Protein AF-A0A8T3VYL1-F1 (afdb_monomer)

Secondary structure (DSSP, 8-state):
-TTS-HHHHHHHHHHHHHHHHHTHHHHHHHHHH--EEETTEEGGGGSTT--HHHHHHHHHHHHHS---SHHHHHHHSTT---HHHHHHHHHHHHH--SS---GGGG--SSSPPPPPPGGGGGSSSSSS-------------------------------

Solvent-accessible surface area (backbone atoms only — not comparable to full-atom values): 10642 Å² total; per-residue (Å²): 92,87,90,51,52,77,66,56,59,57,50,49,51,53,54,44,37,53,53,47,64,77,42,41,70,62,57,34,45,45,74,63,66,65,58,68,69,47,101,91,42,51,48,62,50,58,34,63,91,36,44,72,69,54,44,52,50,52,55,56,47,45,71,77,49,68,60,85,41,72,65,54,47,43,71,74,36,78,94,55,71,64,64,59,60,28,50,30,54,35,50,52,57,61,60,46,68,84,61,87,61,55,82,69,61,60,63,66,87,86,57,81,78,73,75,74,61,74,84,72,71,74,83,84,83,80,89,84,82,85,87,79,87,84,86,82,91,84,83,91,86,84,90,85,86,91,82,87,83,92,83,85,83,90,80,93,80,91,132

Sequence (159 aa):
FENLTATSRIELEYAIKEIILAHEDIYVKFFNEIDSLNIKMHKLELIPGIGKKHTQMILEERKKEPFKSFEDLKERVPLLGEPVDMLAKRVRLELDTTTVKRGKNKYYMFTQVPSRHPSNRKKKYSKGRGRGRNNRNKGRKPNNRGKKPQNKPSSENKE

Organism: Methanobrevibacter olleyae (NCBI:txid294671)

Mean predicted aligned error: 13.95 Å

InterPro domains:
  IPR007003 Protein of unknown function DUF655 [PF04919] (1-111)
  IPR007003 Protein of unknown function DUF655 [PTHR40734] (1-114)

Foldseek 3Di:
DVPDDPVRLVVLLVVQLVVCVVPQVVVLVCLLDFAQPDPVGGLQCLQPQDDPVQNVQSVVVSVVPRADGQVSSDVSRDPGDRPSNSVSVSVSLQPDPPDDQDDSSVDDDPDDDPDPDPVVVPDPPDPDDDDDDDDDDDDDDDDDDDDDDDDDDDDDDDD

Radius of gyration: 33.36 Å; Cα contacts (8 Å, |Δi|>4): 99; chains: 1; bounding box: 54×59×104 Å

Structure (mmCIF, N/CA/C/O backbone):
data_AF-A0A8T3VYL1-F1
#
_entry.id   AF-A0A8T3VYL1-F1
#
loop_
_atom_site.group_PDB
_atom_site.id
_atom_site.type_symbol
_atom_site.label_atom_id
_atom_site.label_alt_id
_atom_site.label_comp_id
_atom_site.label_asym_id
_atom_site.label_entity_id
_atom_site.label_seq_id
_atom_site.pdbx_PDB_ins_code
_atom_site.Cartn_x
_atom_site.Cartn_y
_atom_site.Cartn_z
_atom_site.occupancy
_atom_site.B_iso_or_equiv
_atom_site.auth_seq_id
_atom_site.auth_comp_id
_atom_site.auth_asym_id
_atom_site.auth_atom_id
_atom_site.pdbx_PDB_model_num
ATOM 1 N N . PHE A 1 1 ? 13.022 -7.861 -11.460 1.00 76.94 1 PHE A N 1
ATOM 2 C CA . PHE A 1 1 ? 13.223 -6.423 -11.738 1.00 76.94 1 PHE A CA 1
ATOM 3 C C . PHE A 1 1 ? 14.486 -6.138 -12.551 1.00 76.94 1 PHE A C 1
ATOM 5 O O . PHE A 1 1 ? 14.440 -5.293 -13.436 1.00 76.94 1 PHE A O 1
ATOM 12 N N . GLU A 1 2 ? 15.593 -6.846 -12.299 1.00 79.69 2 GLU A N 1
ATOM 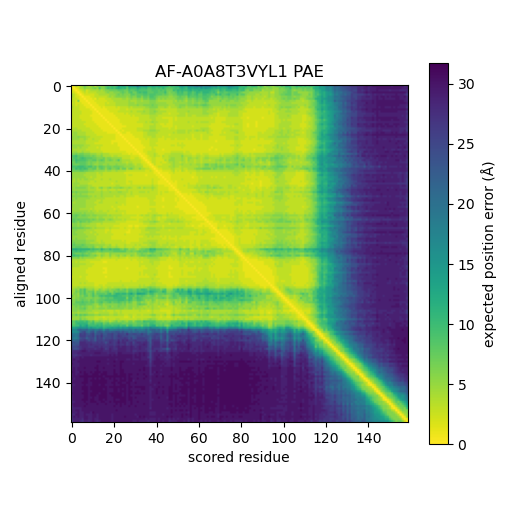13 C CA . GLU A 1 2 ? 16.878 -6.637 -13.000 1.00 79.69 2 GLU A CA 1
ATOM 14 C C . GLU A 1 2 ? 16.777 -6.852 -14.514 1.00 79.69 2 GLU A C 1
ATOM 16 O O . GLU A 1 2 ? 17.318 -6.057 -15.272 1.00 79.69 2 GLU A O 1
ATOM 21 N N . ASN A 1 3 ? 15.974 -7.829 -14.941 1.00 85.81 3 ASN A N 1
ATOM 22 C CA . ASN A 1 3 ? 15.778 -8.170 -16.355 1.00 85.81 3 ASN A CA 1
ATOM 23 C C . ASN A 1 3 ? 14.828 -7.221 -17.116 1.00 85.81 3 ASN A C 1
ATOM 25 O O . ASN A 1 3 ? 14.604 -7.424 -18.304 1.00 85.81 3 ASN A O 1
ATOM 29 N N . LEU A 1 4 ? 14.223 -6.226 -16.453 1.00 87.81 4 LEU A N 1
ATOM 30 C CA . LEU A 1 4 ? 13.364 -5.238 -17.119 1.00 87.81 4 LEU A CA 1
ATOM 31 C C . LEU A 1 4 ? 14.215 -4.095 -17.679 1.00 87.81 4 LEU A C 1
ATOM 33 O O . LEU A 1 4 ? 15.055 -3.551 -16.952 1.00 87.81 4 LEU A O 1
ATOM 37 N N . THR A 1 5 ? 13.937 -3.691 -18.922 1.00 92.25 5 THR A N 1
ATOM 38 C CA . THR A 1 5 ? 14.512 -2.484 -19.534 1.00 92.25 5 THR A CA 1
ATOM 39 C C . THR A 1 5 ? 14.055 -1.225 -18.789 1.00 92.25 5 THR A C 1
ATOM 41 O O . THR A 1 5 ? 13.078 -1.242 -18.035 1.00 92.25 5 THR A O 1
ATOM 44 N N . ALA A 1 6 ? 14.759 -0.108 -18.989 1.00 87.75 6 ALA A N 1
ATOM 45 C CA . ALA A 1 6 ? 14.398 1.162 -18.359 1.00 87.75 6 ALA A CA 1
ATOM 46 C C . ALA A 1 6 ? 12.976 1.615 -18.738 1.00 87.75 6 ALA A C 1
ATOM 48 O O . ALA A 1 6 ? 12.219 2.030 -17.863 1.00 87.75 6 ALA A O 1
ATOM 49 N N . THR A 1 7 ? 12.593 1.453 -20.008 1.00 91.69 7 THR A N 1
ATOM 50 C CA . THR A 1 7 ? 11.246 1.760 -20.506 1.00 91.69 7 THR A CA 1
ATOM 51 C C . THR A 1 7 ? 10.197 0.860 -19.863 1.00 91.69 7 THR A C 1
ATOM 53 O O . THR A 1 7 ? 9.236 1.364 -19.291 1.00 91.69 7 THR A O 1
ATOM 56 N N . SER A 1 8 ? 10.418 -0.458 -19.820 1.00 91.25 8 SER A N 1
ATOM 57 C CA . SER A 1 8 ? 9.468 -1.389 -19.197 1.00 91.25 8 SER A CA 1
ATOM 58 C C . SER A 1 8 ? 9.260 -1.134 -17.703 1.00 91.25 8 SER A C 1
ATOM 60 O O . SER A 1 8 ? 8.188 -1.423 -17.186 1.00 91.25 8 SER A O 1
ATOM 62 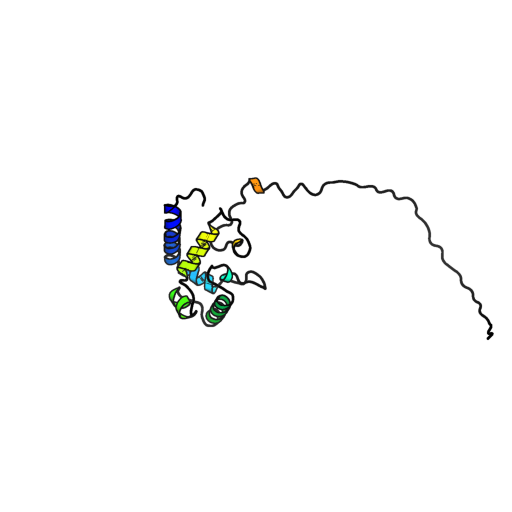N N . ARG A 1 9 ? 10.251 -0.589 -16.984 1.00 87.56 9 ARG A N 1
ATOM 63 C CA . ARG A 1 9 ? 10.076 -0.213 -15.567 1.00 87.56 9 ARG A CA 1
ATOM 64 C C . ARG A 1 9 ? 9.155 0.991 -15.382 1.00 87.56 9 ARG A C 1
ATOM 66 O O . ARG A 1 9 ? 8.506 1.070 -14.344 1.00 87.56 9 ARG A O 1
ATOM 73 N N . ILE A 1 10 ? 9.140 1.914 -16.343 1.00 88.94 10 ILE A N 1
ATOM 74 C CA . ILE A 1 10 ? 8.250 3.079 -16.343 1.00 88.94 10 ILE A CA 1
ATOM 75 C C . ILE A 1 10 ? 6.836 2.623 -16.714 1.00 88.94 10 ILE A C 1
ATOM 77 O O . ILE A 1 10 ? 5.906 2.857 -15.948 1.00 88.94 10 ILE A O 1
ATOM 81 N N . GLU A 1 11 ? 6.703 1.875 -17.811 1.00 92.69 11 GLU A N 1
ATOM 82 C CA . GLU A 1 11 ? 5.424 1.314 -18.274 1.00 92.69 11 GLU A CA 1
ATOM 83 C C . GLU A 1 11 ? 4.756 0.417 -17.230 1.00 92.69 11 GLU A C 1
ATOM 85 O O . GLU A 1 11 ? 3.542 0.448 -17.060 1.00 92.69 11 GLU A O 1
ATOM 90 N N . LEU A 1 12 ? 5.544 -0.340 -16.459 1.00 91.75 12 LEU A N 1
ATOM 91 C CA . LEU A 1 12 ? 5.021 -1.182 -15.386 1.00 91.75 12 LEU A CA 1
ATOM 92 C C . LEU A 1 12 ? 4.203 -0.383 -14.364 1.00 91.75 12 LEU A C 1
ATOM 94 O O . LEU A 1 12 ? 3.212 -0.894 -13.853 1.00 91.75 12 LEU A O 1
ATOM 98 N N . GLU A 1 13 ? 4.604 0.848 -14.039 1.00 90.44 13 GLU A N 1
ATOM 99 C CA . GLU A 1 13 ? 3.846 1.666 -13.092 1.00 90.44 13 GLU A CA 1
ATOM 100 C C . GLU A 1 13 ? 2.491 2.083 -13.670 1.00 90.44 13 GLU A C 1
ATOM 102 O O . GLU A 1 13 ? 1.493 2.002 -12.957 1.00 90.44 13 GLU A O 1
ATOM 107 N N . TYR A 1 14 ? 2.436 2.450 -14.952 1.00 93.56 14 TYR A N 1
ATOM 108 C CA . TYR A 1 14 ? 1.184 2.771 -15.640 1.00 93.56 14 TYR A CA 1
ATOM 109 C C . TYR A 1 14 ? 0.268 1.550 -15.748 1.00 93.56 14 TYR A C 1
ATOM 111 O O . TYR A 1 14 ? -0.882 1.619 -15.324 1.00 93.56 14 TYR A O 1
ATOM 119 N N . ALA A 1 15 ? 0.803 0.405 -16.179 1.00 95.62 15 ALA A N 1
ATOM 120 C CA . ALA A 1 15 ? 0.047 -0.841 -16.279 1.00 95.62 15 ALA A CA 1
ATOM 121 C C . ALA A 1 15 ? -0.550 -1.272 -14.927 1.00 95.62 15 ALA A C 1
ATOM 123 O O . ALA A 1 15 ? -1.693 -1.713 -14.852 1.00 95.62 15 ALA A O 1
ATOM 124 N N . ILE A 1 16 ? 0.196 -1.112 -13.826 1.00 95.00 16 ILE A N 1
ATOM 125 C CA . ILE A 1 16 ? -0.328 -1.399 -12.484 1.00 95.00 16 ILE A CA 1
ATOM 126 C C . ILE A 1 16 ? -1.501 -0.470 -12.141 1.00 95.00 16 ILE A C 1
ATOM 128 O O . ILE A 1 16 ? -2.483 -0.940 -11.569 1.00 95.00 16 ILE A O 1
ATOM 132 N N . LYS A 1 17 ? -1.424 0.826 -12.472 1.00 95.19 17 LYS A N 1
ATOM 133 C CA . LYS A 1 17 ? -2.527 1.768 -12.217 1.00 95.19 17 LYS A CA 1
ATOM 134 C C . LYS A 1 17 ? -3.783 1.386 -12.993 1.00 95.19 17 LYS A C 1
ATOM 136 O O . LYS A 1 17 ? -4.860 1.391 -12.409 1.00 95.19 17 LYS A O 1
ATOM 141 N N . GLU A 1 18 ? -3.641 1.009 -14.261 1.00 95.88 18 GLU A N 1
ATOM 142 C CA . GLU A 1 18 ? -4.767 0.549 -15.082 1.00 95.88 18 GLU A CA 1
ATOM 143 C C . GLU A 1 18 ? -5.427 -0.699 -14.491 1.00 95.88 18 GLU A C 1
ATOM 145 O O . GLU A 1 18 ? -6.648 -0.746 -14.368 1.00 95.88 18 GLU A O 1
ATOM 150 N N . ILE A 1 19 ? -4.633 -1.674 -14.034 1.00 95.81 19 ILE A N 1
ATOM 151 C CA . ILE A 1 19 ? -5.148 -2.878 -13.365 1.00 95.81 19 ILE A CA 1
ATOM 152 C C . ILE A 1 19 ? -5.893 -2.516 -12.072 1.00 95.81 19 ILE A C 1
ATOM 154 O O . ILE A 1 19 ? -6.940 -3.093 -11.786 1.00 95.81 19 ILE A O 1
ATOM 158 N N . ILE A 1 20 ? -5.371 -1.568 -11.287 1.00 95.62 20 ILE A N 1
ATOM 159 C CA . ILE A 1 20 ? -6.013 -1.126 -10.042 1.00 95.62 20 ILE A CA 1
ATOM 160 C C . ILE A 1 20 ? -7.357 -0.453 -10.322 1.00 95.62 20 ILE A C 1
ATOM 162 O O . ILE A 1 20 ? -8.321 -0.726 -9.616 1.00 95.62 20 ILE A O 1
ATOM 166 N N . LEU A 1 21 ? -7.420 0.400 -11.345 1.00 94.69 21 LEU A N 1
ATOM 167 C CA . LEU A 1 21 ? -8.652 1.072 -11.759 1.00 94.69 21 LEU A CA 1
ATOM 168 C C . LEU A 1 21 ? -9.682 0.082 -12.312 1.00 94.69 21 LEU A C 1
ATOM 170 O O . LEU A 1 21 ? -10.857 0.169 -11.977 1.00 94.69 21 LEU A O 1
ATOM 174 N N . ALA A 1 22 ? -9.245 -0.897 -13.107 1.00 96.38 22 ALA A N 1
ATOM 175 C CA . ALA A 1 22 ? -10.126 -1.930 -13.650 1.00 96.38 22 ALA A CA 1
ATOM 176 C C . ALA A 1 22 ? -10.733 -2.842 -12.566 1.00 96.38 22 ALA A C 1
ATOM 178 O O . ALA A 1 22 ? -11.793 -3.427 -12.781 1.00 96.38 22 ALA A O 1
ATOM 179 N N . HIS A 1 23 ? -10.069 -2.962 -11.413 1.00 95.38 23 HIS A N 1
ATOM 180 C CA . HIS A 1 23 ? -10.474 -3.809 -10.287 1.00 95.38 23 HIS A CA 1
ATOM 181 C C . HIS A 1 23 ? -10.643 -3.012 -8.989 1.00 95.38 23 HIS A C 1
ATOM 183 O O . HIS A 1 23 ? -10.248 -3.465 -7.909 1.00 95.38 23 HIS A O 1
ATOM 189 N N . GLU A 1 24 ? -11.194 -1.803 -9.094 1.00 95.06 24 GLU A N 1
ATOM 190 C CA . GLU A 1 24 ? -11.376 -0.882 -7.969 1.00 95.06 24 GLU A CA 1
ATOM 191 C C . GLU A 1 24 ? -12.088 -1.538 -6.776 1.00 95.06 24 GLU A C 1
ATOM 193 O O . GLU A 1 24 ? -11.677 -1.361 -5.627 1.00 95.06 24 GLU A O 1
ATOM 198 N N . ASP A 1 25 ? -13.092 -2.370 -7.045 1.00 94.69 25 ASP A N 1
ATOM 199 C CA . ASP A 1 25 ? -13.885 -3.099 -6.058 1.00 94.69 25 ASP A CA 1
ATOM 200 C C . ASP A 1 25 ? -13.023 -3.918 -5.080 1.00 94.69 25 ASP A C 1
ATOM 202 O O . ASP A 1 25 ? -13.230 -3.870 -3.862 1.00 94.69 25 ASP A O 1
ATOM 206 N N . ILE A 1 26 ? -12.001 -4.616 -5.585 1.00 94.56 26 ILE A N 1
ATOM 207 C CA . ILE A 1 26 ? -11.091 -5.439 -4.776 1.00 94.56 26 ILE A CA 1
ATOM 208 C C . ILE A 1 26 ? -10.266 -4.560 -3.828 1.00 94.56 26 ILE A C 1
ATOM 210 O O . ILE A 1 26 ? -10.051 -4.908 -2.661 1.00 94.56 26 ILE A O 1
ATOM 214 N N . TYR A 1 27 ? -9.801 -3.410 -4.309 1.00 94.75 27 TYR A N 1
ATOM 215 C CA . TYR A 1 27 ? -8.946 -2.510 -3.538 1.00 94.75 27 TYR A CA 1
ATOM 216 C C . TYR A 1 27 ? -9.736 -1.668 -2.534 1.00 94.75 27 TYR A C 1
ATOM 218 O O . TYR A 1 27 ? -9.266 -1.454 -1.416 1.00 94.75 27 TYR A O 1
ATOM 226 N N . VAL A 1 28 ? -10.952 -1.246 -2.874 1.00 95.25 28 VAL A N 1
ATOM 227 C CA . VAL A 1 28 ? -11.876 -0.605 -1.928 1.00 95.25 28 VAL A CA 1
ATOM 228 C C . VAL A 1 28 ? -12.226 -1.581 -0.806 1.00 95.25 28 VAL A C 1
ATOM 230 O O . VAL A 1 28 ? -12.102 -1.254 0.379 1.00 95.25 28 VAL A O 1
ATOM 233 N N . LYS A 1 29 ? -12.555 -2.830 -1.158 1.00 95.06 29 LYS A N 1
ATOM 234 C CA . LYS A 1 29 ? -12.786 -3.903 -0.186 1.00 95.06 29 LYS A CA 1
ATOM 235 C C . LYS A 1 29 ? -11.573 -4.128 0.716 1.00 95.06 29 LYS A C 1
ATOM 237 O O . LYS A 1 29 ? -11.731 -4.274 1.926 1.00 95.06 29 LYS A O 1
ATOM 242 N N . PHE A 1 30 ? -10.359 -4.060 0.174 1.00 94.56 30 PHE A N 1
ATOM 243 C CA . PHE A 1 30 ? -9.138 -4.123 0.973 1.00 94.56 30 PHE A CA 1
ATOM 244 C C . PHE A 1 30 ? -9.090 -3.030 2.058 1.00 94.56 30 PHE A C 1
ATOM 246 O O . PHE A 1 30 ? -8.807 -3.356 3.209 1.00 94.56 30 PHE A O 1
ATOM 253 N N . PHE A 1 31 ? -9.423 -1.767 1.768 1.00 93.75 31 PHE A N 1
ATOM 254 C CA . PHE A 1 31 ? -9.479 -0.722 2.809 1.00 93.75 31 PHE A CA 1
ATOM 255 C C . PHE A 1 31 ? -10.550 -1.008 3.877 1.00 93.75 31 PHE A C 1
ATOM 257 O O . PHE A 1 31 ? -10.335 -0.735 5.062 1.00 93.75 31 PHE A O 1
ATOM 264 N N . ASN A 1 32 ? -11.665 -1.613 3.467 1.00 94.75 32 ASN A N 1
ATOM 265 C CA . ASN A 1 32 ? -12.801 -1.951 4.324 1.00 94.75 32 ASN A CA 1
ATOM 266 C C . ASN A 1 32 ? -12.645 -3.229 5.145 1.00 94.75 32 ASN A C 1
ATOM 268 O O . ASN A 1 32 ? -13.406 -3.421 6.090 1.00 94.75 32 ASN A O 1
ATOM 272 N N . GLU A 1 33 ? -11.716 -4.118 4.808 1.00 93.38 33 GLU A N 1
ATOM 273 C CA . GLU A 1 33 ? -11.582 -5.419 5.479 1.00 93.38 33 GLU A CA 1
ATOM 274 C C . GLU A 1 33 ? -10.262 -5.575 6.220 1.00 93.38 33 GLU A C 1
ATOM 276 O O . GLU A 1 33 ? -10.153 -6.380 7.138 1.00 93.38 33 GLU A O 1
ATOM 281 N N . ILE A 1 34 ? -9.247 -4.790 5.872 1.00 92.50 34 ILE A N 1
ATOM 282 C CA . ILE A 1 34 ? -7.901 -5.032 6.365 1.00 92.50 34 ILE A CA 1
ATOM 283 C C . ILE A 1 34 ? -7.737 -4.801 7.873 1.00 92.50 34 ILE A C 1
ATOM 285 O O . ILE A 1 34 ? -8.145 -3.778 8.421 1.00 92.50 34 ILE A O 1
ATOM 289 N N . ASP A 1 35 ? -7.056 -5.747 8.518 1.00 89.88 35 ASP A N 1
ATOM 290 C CA . ASP A 1 35 ? -6.773 -5.719 9.954 1.00 89.88 35 ASP A CA 1
ATOM 291 C C . ASP A 1 35 ? -5.384 -5.180 10.317 1.00 89.88 35 ASP A C 1
ATOM 293 O O . ASP A 1 35 ? -4.488 -4.987 9.486 1.00 89.88 35 ASP A O 1
ATOM 297 N N . SER A 1 36 ? -5.167 -5.038 11.623 1.00 92.00 36 S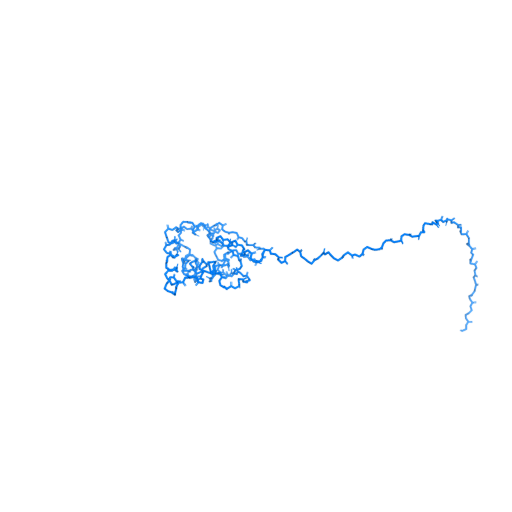ER A N 1
ATOM 298 C CA . SER A 1 36 ? -3.850 -4.789 12.202 1.00 92.00 36 SER A CA 1
ATOM 299 C C . SER A 1 36 ? -2.848 -5.893 11.840 1.00 92.00 36 SER A C 1
ATOM 301 O O . SER A 1 36 ? -3.190 -7.072 11.762 1.00 92.00 36 SER A O 1
ATOM 303 N N . LEU A 1 37 ? -1.579 -5.527 11.628 1.00 88.38 37 LEU A N 1
ATOM 304 C CA . LEU A 1 37 ? -0.517 -6.509 11.379 1.00 88.38 37 LEU A CA 1
ATOM 305 C C . LEU A 1 37 ? 0.033 -7.069 12.695 1.00 88.38 37 LEU A C 1
ATOM 307 O O . LEU A 1 37 ? 0.341 -8.251 12.800 1.00 88.38 37 LEU A O 1
ATOM 311 N N . ASN A 1 38 ? 0.195 -6.199 13.689 1.00 88.06 38 ASN A N 1
ATOM 312 C CA . ASN A 1 38 ? 0.598 -6.523 15.054 1.00 88.06 38 ASN A CA 1
ATOM 313 C C . ASN A 1 38 ? -0.011 -5.471 15.998 1.00 88.06 38 ASN A C 1
ATOM 315 O O . ASN A 1 38 ? -0.482 -4.434 15.539 1.00 88.06 38 ASN A O 1
ATOM 319 N N . ILE A 1 39 ? 0.101 -5.674 17.310 1.00 88.38 39 ILE A N 1
ATOM 320 C CA . ILE A 1 39 ? -0.352 -4.766 18.377 1.00 88.38 39 ILE A CA 1
ATOM 321 C C . ILE A 1 39 ? 0.115 -3.317 18.143 1.00 88.38 39 ILE A C 1
ATOM 323 O O . ILE A 1 39 ? -0.587 -2.372 18.477 1.00 88.38 39 ILE A O 1
ATOM 327 N N . LYS A 1 40 ? 1.308 -3.128 17.563 1.00 87.06 40 LYS A N 1
ATOM 328 C CA . LYS A 1 40 ? 1.922 -1.803 17.369 1.00 87.06 40 LYS A CA 1
ATOM 329 C C . LYS A 1 40 ? 1.770 -1.207 15.965 1.00 87.06 40 LYS A C 1
ATOM 331 O O . LYS A 1 40 ? 2.214 -0.078 15.775 1.00 87.06 40 LYS A O 1
ATOM 336 N N . MET A 1 41 ? 1.277 -1.956 14.974 1.00 89.62 41 MET A N 1
ATOM 337 C CA . MET A 1 41 ? 1.335 -1.527 13.568 1.00 89.62 41 MET A CA 1
ATOM 338 C C . MET A 1 41 ? 0.172 -2.075 12.749 1.00 89.62 41 MET A C 1
ATOM 340 O O . MET A 1 41 ? -0.059 -3.289 12.715 1.00 89.62 41 MET A O 1
ATOM 344 N N . HIS A 1 42 ? -0.495 -1.184 12.019 1.00 93.94 42 HI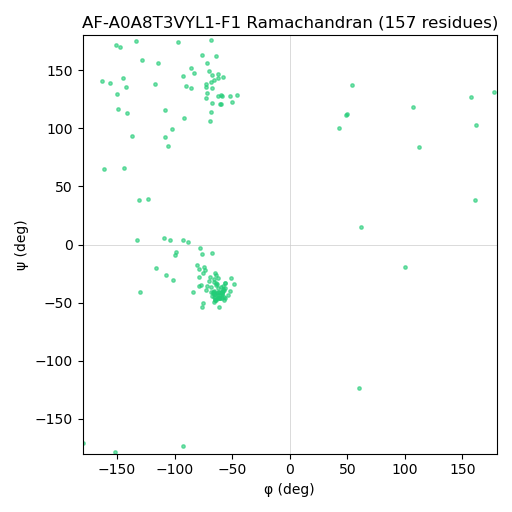S A N 1
ATOM 345 C CA . HIS A 1 42 ? -1.568 -1.557 11.107 1.00 93.94 42 HIS A CA 1
ATOM 346 C C . HIS A 1 42 ? -1.036 -1.950 9.726 1.00 93.94 42 HIS A C 1
ATOM 348 O O . HIS A 1 42 ? -0.001 -1.452 9.283 1.00 93.94 42 HIS A O 1
ATOM 354 N N . LYS A 1 43 ? -1.753 -2.822 9.007 1.00 92.69 43 LYS A N 1
ATOM 355 C CA . LYS A 1 43 ? -1.381 -3.189 7.633 1.00 92.69 43 LYS A CA 1
ATOM 356 C C . LYS A 1 43 ? -1.507 -2.005 6.661 1.00 92.69 43 LYS A C 1
ATOM 358 O O . LYS A 1 43 ? -0.688 -1.892 5.760 1.00 92.69 43 LYS A O 1
ATOM 363 N N . LEU A 1 44 ? -2.457 -1.091 6.880 1.00 93.62 44 LEU A N 1
ATOM 364 C CA . LEU A 1 44 ? -2.603 0.139 6.076 1.00 93.62 44 LEU A CA 1
ATOM 365 C C . LEU A 1 44 ? -1.326 0.993 6.059 1.00 93.62 44 LEU A C 1
ATOM 367 O O . LEU A 1 44 ? -0.988 1.565 5.031 1.00 93.62 44 LEU A O 1
ATOM 371 N N . GLU A 1 45 ? -0.559 1.006 7.152 1.00 92.75 45 GLU A N 1
ATOM 372 C CA . GLU A 1 45 ? 0.705 1.750 7.239 1.00 92.75 45 GLU A CA 1
ATOM 373 C C . GLU A 1 45 ? 1.826 1.213 6.332 1.00 92.75 45 GLU A C 1
ATOM 375 O O . GLU A 1 45 ? 2.929 1.774 6.303 1.00 92.75 45 GLU A O 1
ATOM 380 N N . LEU A 1 46 ? 1.607 0.069 5.681 1.00 92.62 46 LEU A N 1
ATOM 381 C CA . LEU A 1 46 ? 2.535 -0.491 4.706 1.00 92.62 46 LEU A CA 1
ATOM 382 C C . LEU A 1 46 ? 2.425 0.210 3.351 1.00 92.62 46 LEU A C 1
ATOM 384 O O . LEU A 1 46 ? 3.384 0.155 2.576 1.00 92.62 46 LEU A O 1
ATOM 388 N N . ILE A 1 47 ? 1.297 0.871 3.079 1.00 93.00 47 ILE A N 1
ATOM 389 C CA . ILE A 1 47 ? 1.097 1.666 1.873 1.00 93.00 47 ILE A CA 1
ATOM 390 C C . ILE A 1 47 ? 1.932 2.951 1.993 1.00 93.00 47 ILE A C 1
ATOM 392 O O . ILE A 1 47 ? 1.819 3.676 2.987 1.00 93.00 47 ILE A O 1
ATOM 396 N N . PRO A 1 48 ? 2.787 3.257 1.002 1.00 91.44 48 PRO A N 1
ATOM 397 C CA . PRO A 1 48 ? 3.583 4.472 1.010 1.00 91.44 48 PRO A CA 1
ATOM 398 C C . PRO A 1 48 ? 2.658 5.692 0.974 1.00 91.44 48 PRO A C 1
ATOM 400 O O . PRO A 1 48 ? 1.778 5.785 0.126 1.00 91.44 48 PRO A O 1
ATOM 403 N N . GLY A 1 49 ? 2.857 6.615 1.914 1.00 89.12 49 GLY A N 1
ATOM 404 C CA . GLY A 1 49 ? 1.986 7.777 2.117 1.00 89.12 49 GLY A CA 1
ATOM 405 C C . GLY A 1 49 ? 0.983 7.612 3.263 1.00 89.12 49 GLY A C 1
ATOM 406 O O . GLY A 1 49 ? 0.543 8.613 3.818 1.00 89.12 49 GLY A O 1
ATOM 407 N N . ILE A 1 50 ? 0.689 6.385 3.717 1.00 91.94 50 ILE A N 1
ATOM 408 C CA . ILE A 1 50 ? -0.184 6.166 4.880 1.00 91.94 50 ILE A CA 1
ATOM 409 C C . ILE A 1 50 ? 0.647 6.086 6.163 1.00 91.94 50 ILE A C 1
ATOM 411 O O . ILE A 1 50 ? 1.364 5.121 6.434 1.00 91.94 50 ILE A O 1
ATOM 415 N N . GLY A 1 51 ? 0.524 7.123 6.988 1.00 90.50 51 GLY A N 1
ATOM 416 C CA . GLY A 1 51 ? 1.055 7.156 8.349 1.00 90.50 51 GLY A CA 1
ATOM 417 C C . GLY A 1 51 ? 0.039 6.708 9.404 1.00 90.50 51 GLY A C 1
ATOM 418 O O . GLY A 1 51 ? -1.085 6.307 9.099 1.00 90.50 51 GLY A O 1
ATOM 419 N N . LYS A 1 52 ? 0.417 6.852 10.679 1.00 91.38 52 LYS A N 1
ATOM 420 C CA . LYS A 1 52 ? -0.471 6.573 11.822 1.00 91.38 52 LYS A CA 1
ATOM 421 C C . LYS A 1 52 ? -1.728 7.446 11.815 1.00 91.38 52 LYS A C 1
ATOM 423 O O . LYS A 1 52 ? -2.813 6.936 12.056 1.00 91.38 52 LYS A O 1
ATOM 428 N N . LYS A 1 53 ? -1.581 8.733 11.476 1.00 92.19 53 LYS A N 1
ATOM 429 C CA . LYS A 1 53 ? -2.694 9.691 11.403 1.00 92.19 53 LYS A CA 1
ATOM 430 C C . LYS A 1 53 ? -3.734 9.263 10.363 1.00 92.19 53 LYS A C 1
ATOM 432 O O . LYS A 1 53 ? -4.892 9.079 10.707 1.00 92.19 53 LYS A O 1
ATOM 437 N N . HIS A 1 54 ? -3.299 9.015 9.125 1.00 93.31 54 HIS A N 1
ATOM 438 C CA . HIS A 1 54 ? -4.188 8.540 8.061 1.00 93.31 54 HIS A CA 1
ATOM 439 C C . HIS A 1 54 ? -4.818 7.190 8.401 1.00 93.31 54 HIS A C 1
ATOM 441 O O . HIS A 1 54 ? -6.008 7.011 8.195 1.00 93.31 54 HIS A O 1
ATOM 447 N N . THR A 1 55 ? -4.053 6.262 8.982 1.00 93.56 55 THR A N 1
ATOM 448 C CA . THR A 1 55 ? -4.594 4.968 9.427 1.00 93.56 55 THR A CA 1
ATOM 449 C C . THR A 1 55 ? -5.735 5.154 10.423 1.00 93.56 55 THR A C 1
ATOM 451 O O . THR A 1 55 ? -6.779 4.533 10.267 1.00 93.56 55 THR A O 1
ATOM 454 N N . GLN A 1 56 ? -5.553 6.009 11.431 1.00 93.56 56 GLN A N 1
ATOM 455 C CA . GLN A 1 56 ? -6.591 6.273 12.420 1.00 93.56 56 GLN A CA 1
ATOM 456 C C . GLN A 1 56 ? -7.837 6.892 11.776 1.00 93.56 56 GLN A C 1
ATOM 458 O O . GLN A 1 56 ? -8.935 6.406 12.020 1.00 93.56 56 GLN A O 1
ATOM 463 N N . MET A 1 57 ? -7.663 7.881 10.897 1.00 93.50 57 MET A N 1
ATOM 464 C CA . MET A 1 57 ? -8.774 8.513 10.178 1.00 93.50 57 MET A CA 1
ATOM 465 C C . MET A 1 57 ? -9.538 7.512 9.303 1.00 93.50 57 MET A C 1
ATOM 467 O O . MET A 1 57 ? -10.759 7.446 9.373 1.00 93.50 57 MET A O 1
ATOM 471 N N . ILE A 1 58 ? -8.829 6.674 8.538 1.00 94.12 58 ILE A N 1
ATOM 472 C CA . ILE A 1 58 ? -9.444 5.622 7.712 1.00 94.12 58 ILE A CA 1
ATOM 473 C C . ILE A 1 58 ? -10.249 4.656 8.589 1.00 94.12 58 ILE A C 1
ATOM 475 O O . ILE A 1 58 ? -11.355 4.274 8.225 1.00 94.12 58 ILE A O 1
ATOM 479 N N . LEU A 1 59 ? -9.720 4.263 9.753 1.00 93.69 59 LEU A N 1
ATOM 480 C CA . LEU A 1 59 ? -10.418 3.370 10.680 1.00 93.69 59 LEU A CA 1
ATOM 481 C C . LEU A 1 59 ? -11.644 4.026 11.326 1.00 93.69 59 LEU A C 1
ATOM 483 O O . LEU A 1 59 ? -12.634 3.342 11.568 1.00 93.69 59 LEU A O 1
ATOM 487 N N . GLU A 1 60 ? -11.587 5.320 11.633 1.00 94.31 60 GLU A N 1
ATOM 488 C CA . GLU A 1 60 ? -12.721 6.081 12.167 1.00 94.31 60 GLU A CA 1
ATOM 489 C C . GLU A 1 60 ? -13.832 6.228 11.124 1.00 94.31 60 GLU A C 1
ATOM 491 O O . GLU A 1 60 ? -14.993 5.964 11.431 1.00 94.31 60 GLU A O 1
ATOM 496 N N . GLU A 1 61 ? -13.481 6.556 9.882 1.00 94.38 61 GLU A N 1
ATOM 497 C CA . GLU A 1 61 ? -14.434 6.649 8.777 1.00 94.38 61 GLU A CA 1
ATOM 498 C C . GLU A 1 61 ? -15.039 5.280 8.435 1.00 94.38 61 GLU A C 1
ATOM 500 O O . GLU A 1 61 ? -16.262 5.140 8.378 1.00 94.38 61 GLU A O 1
ATOM 505 N N . ARG A 1 62 ? -14.220 4.228 8.349 1.00 94.00 62 ARG A N 1
ATOM 506 C CA . ARG A 1 62 ? -14.687 2.852 8.115 1.00 94.00 62 ARG A CA 1
ATOM 507 C C . ARG A 1 62 ? -15.714 2.381 9.151 1.00 94.00 62 ARG A C 1
ATOM 509 O O . ARG A 1 62 ? -16.594 1.594 8.817 1.00 94.00 62 ARG A O 1
ATOM 516 N N . LYS A 1 63 ? -15.609 2.829 10.409 1.00 93.25 63 LYS A N 1
ATOM 517 C CA . LYS A 1 63 ? -16.583 2.486 11.464 1.00 93.25 63 LYS A CA 1
ATOM 518 C C . LYS A 1 63 ? -17.949 3.132 11.248 1.00 93.25 63 LYS A C 1
ATOM 520 O O . LYS A 1 63 ? -18.933 2.585 11.733 1.00 93.25 63 LYS A O 1
ATOM 525 N N . LYS A 1 64 ? -18.003 4.290 10.583 1.00 94.81 64 LYS A N 1
ATOM 526 C CA . LYS A 1 64 ? -19.263 4.970 10.255 1.00 94.81 64 LYS A CA 1
ATOM 527 C C . LYS A 1 64 ? -19.953 4.263 9.095 1.00 94.81 64 LYS A C 1
ATOM 529 O O . LYS A 1 64 ? -21.104 3.867 9.213 1.00 94.81 64 LYS A O 1
ATOM 534 N N . GLU A 1 65 ? -19.221 4.083 7.999 1.00 94.56 65 GLU A N 1
ATOM 535 C CA . GLU A 1 65 ? -19.703 3.424 6.787 1.00 94.56 65 GLU A CA 1
ATOM 536 C C . GLU A 1 65 ? -18.506 2.867 5.997 1.00 94.56 65 GLU A C 1
ATOM 538 O O . GLU A 1 65 ? -17.485 3.563 5.904 1.00 94.56 65 GLU A O 1
ATOM 543 N N . PRO A 1 66 ? -18.598 1.651 5.423 1.00 95.06 66 PRO A N 1
ATOM 544 C CA . PRO A 1 66 ? -17.581 1.140 4.509 1.00 95.06 66 PRO A CA 1
ATOM 545 C C . PRO A 1 66 ? -17.471 2.019 3.257 1.00 95.06 66 PRO A C 1
ATOM 547 O O . PRO A 1 66 ? -18.472 2.502 2.736 1.00 95.06 66 PRO A O 1
ATOM 550 N N . PHE A 1 67 ? -16.250 2.189 2.755 1.00 96.19 67 PHE A N 1
ATOM 551 C CA . PHE A 1 67 ? -15.987 2.959 1.542 1.00 96.19 67 PHE A CA 1
ATOM 552 C C . PHE A 1 67 ? -16.593 2.281 0.311 1.00 96.19 67 PHE A C 1
ATOM 554 O O . PHE A 1 67 ? -16.542 1.052 0.206 1.00 96.19 67 PHE A O 1
ATOM 561 N N . LYS A 1 68 ? -17.133 3.067 -0.624 1.00 94.69 68 LYS A N 1
ATOM 562 C CA . LYS A 1 68 ? -17.737 2.547 -1.870 1.00 94.69 68 LYS A CA 1
ATOM 563 C C . LYS A 1 68 ? -16.833 2.686 -3.091 1.00 94.69 68 LYS A C 1
ATOM 565 O O . LYS A 1 68 ? -16.896 1.841 -3.977 1.00 94.69 68 LYS A O 1
ATOM 570 N N . SER A 1 69 ? -15.994 3.716 -3.113 1.00 95.69 69 SER A N 1
ATOM 571 C CA . SER A 1 69 ? -15.089 4.027 -4.219 1.00 95.69 69 SER A CA 1
ATOM 572 C C . SER A 1 69 ? -13.795 4.669 -3.717 1.00 95.69 69 SER A C 1
ATOM 574 O O . SER A 1 69 ? -13.664 5.055 -2.549 1.00 95.69 69 SER A O 1
ATOM 576 N N . PHE A 1 70 ? -12.818 4.798 -4.609 1.00 94.31 70 PHE A N 1
ATOM 577 C CA . PHE A 1 70 ? -11.607 5.574 -4.372 1.00 94.31 70 PHE A CA 1
ATOM 578 C C . PHE A 1 70 ? -11.888 7.067 -4.184 1.00 94.31 70 PHE A C 1
ATOM 580 O O . PHE A 1 70 ? -11.192 7.720 -3.404 1.00 94.31 70 PHE A O 1
ATOM 587 N N . GLU A 1 71 ? -12.907 7.596 -4.860 1.00 93.06 71 GLU A N 1
ATOM 588 C CA . GLU A 1 71 ? -13.352 8.982 -4.690 1.00 93.06 71 GLU A CA 1
ATOM 589 C C . GLU A 1 71 ? -13.909 9.204 -3.279 1.00 93.06 71 GLU A C 1
ATOM 591 O O . GLU A 1 71 ? -13.447 10.102 -2.578 1.00 93.06 71 GLU A O 1
ATOM 596 N N . ASP A 1 72 ? -14.780 8.309 -2.804 1.00 94.38 72 ASP A N 1
ATOM 597 C CA . ASP A 1 72 ? -15.342 8.346 -1.446 1.00 94.38 72 ASP A CA 1
ATOM 598 C C . ASP A 1 72 ? -14.243 8.276 -0.366 1.00 94.38 72 ASP A C 1
ATOM 600 O O . ASP A 1 72 ? -14.241 9.033 0.608 1.00 94.38 72 ASP A O 1
ATOM 604 N N . LEU A 1 73 ? -13.227 7.431 -0.571 1.00 93.19 73 LEU A N 1
ATOM 605 C CA . LEU A 1 73 ? -12.058 7.370 0.312 1.00 93.19 73 LEU A CA 1
ATOM 606 C C . LEU A 1 73 ? -11.328 8.725 0.394 1.00 93.19 73 LEU A C 1
ATOM 608 O O . LEU A 1 73 ? -10.907 9.144 1.477 1.00 93.19 73 LEU A O 1
ATOM 612 N N . LYS A 1 74 ? -11.155 9.397 -0.747 1.00 92.38 74 LYS A N 1
ATOM 613 C CA . LYS A 1 74 ? -10.422 10.663 -0.857 1.00 92.38 74 LYS A CA 1
ATOM 614 C C . LYS A 1 74 ? -11.199 11.834 -0.261 1.00 92.38 74 LYS A C 1
ATOM 616 O O . LYS A 1 74 ? -10.600 12.679 0.401 1.00 92.38 74 LYS A O 1
ATOM 621 N N . GLU A 1 75 ? -12.512 11.874 -0.463 1.00 92.62 75 GLU A N 1
ATOM 622 C CA . GLU A 1 75 ? -13.378 12.913 0.098 1.00 92.62 75 GLU A CA 1
ATOM 623 C C . GLU A 1 75 ? -13.452 12.825 1.625 1.0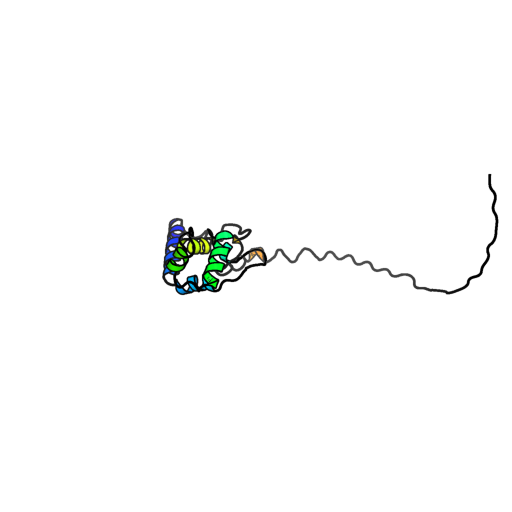0 92.62 75 GLU A C 1
ATOM 625 O O . GLU A 1 75 ? -13.357 13.837 2.322 1.00 92.62 75 GLU A O 1
ATOM 630 N N . ARG A 1 76 ? -13.559 11.606 2.165 1.00 93.19 76 ARG A N 1
ATOM 631 C CA . ARG A 1 76 ? -13.717 11.384 3.609 1.00 93.19 76 ARG A CA 1
ATOM 632 C C . ARG A 1 76 ? -12.415 11.503 4.393 1.00 93.19 76 ARG A C 1
ATOM 634 O O . ARG A 1 76 ? -12.439 11.852 5.573 1.00 93.19 76 ARG A O 1
ATOM 641 N N . VAL A 1 77 ? -11.272 11.214 3.768 1.00 91.38 77 VAL A N 1
ATOM 642 C CA . VAL A 1 77 ? -9.956 11.286 4.415 1.00 91.38 77 VAL A CA 1
ATOM 643 C C . VAL A 1 77 ? -9.172 12.481 3.864 1.00 91.38 77 VAL A C 1
ATOM 645 O O . VAL A 1 77 ? -8.441 12.343 2.881 1.00 91.38 77 VAL A O 1
ATOM 648 N N . PRO A 1 78 ? -9.247 13.661 4.509 1.00 85.94 78 PRO A N 1
ATOM 649 C CA . PRO A 1 78 ? -8.561 14.846 4.016 1.00 85.94 78 PRO A CA 1
ATOM 650 C C . PRO A 1 78 ? -7.041 14.658 3.991 1.00 85.94 78 PRO A C 1
ATOM 652 O O . PRO A 1 78 ? -6.457 14.000 4.860 1.00 85.94 78 PRO A O 1
ATOM 655 N N . LEU A 1 79 ? -6.395 15.295 3.006 1.00 86.62 79 LEU A N 1
ATOM 656 C CA . LEU A 1 79 ? -4.946 15.240 2.754 1.00 86.62 79 LEU A CA 1
ATOM 657 C C . LEU A 1 79 ? -4.414 13.837 2.414 1.00 86.62 79 LEU A C 1
ATOM 659 O O . LEU A 1 79 ? -3.204 13.610 2.479 1.00 86.62 79 LEU A O 1
ATOM 663 N N . LEU A 1 80 ? -5.286 12.886 2.072 1.00 87.69 80 LEU A N 1
ATOM 664 C CA . LEU A 1 80 ? -4.854 11.624 1.488 1.00 87.69 80 LEU A CA 1
ATOM 665 C C . LEU A 1 80 ? -4.402 11.868 0.039 1.00 87.69 80 LEU A C 1
ATOM 667 O O . LEU A 1 80 ? -5.047 12.604 -0.705 1.00 87.69 80 LEU A O 1
ATOM 671 N N . GLY A 1 81 ? -3.270 11.277 -0.351 1.00 87.25 81 GLY A N 1
ATOM 672 C CA . GLY A 1 81 ? -2.846 11.271 -1.754 1.00 87.25 81 GLY A CA 1
ATOM 673 C C . GLY A 1 8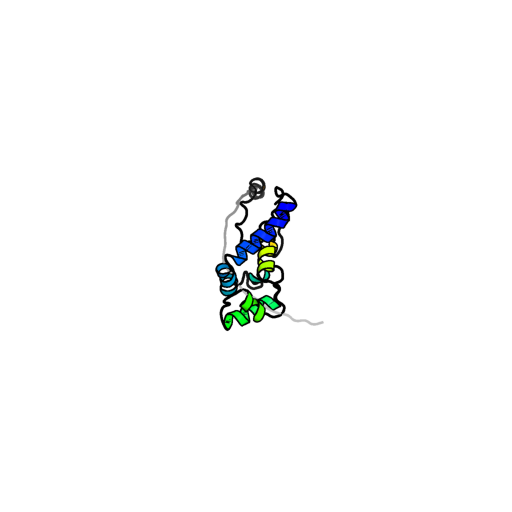1 ? -3.771 10.410 -2.620 1.00 87.25 81 GLY A C 1
ATOM 674 O O . GLY A 1 81 ? -4.659 9.736 -2.101 1.00 87.25 81 GLY A O 1
ATOM 675 N N . GLU A 1 82 ? -3.541 10.388 -3.935 1.00 92.06 82 GLU A N 1
ATOM 676 C CA . GLU A 1 82 ? -4.343 9.541 -4.827 1.00 92.06 82 GLU A CA 1
ATOM 677 C C . GLU A 1 82 ? -4.209 8.055 -4.436 1.00 92.06 82 GLU A C 1
ATOM 679 O O . GLU A 1 82 ? -3.091 7.516 -4.452 1.00 92.06 82 GLU A O 1
ATOM 684 N N . PRO A 1 83 ? -5.314 7.361 -4.100 1.00 92.44 83 PRO A N 1
ATOM 685 C CA . PRO A 1 83 ? -5.257 5.985 -3.606 1.00 92.44 83 PRO A CA 1
ATOM 686 C C . PRO A 1 83 ? -4.659 5.027 -4.638 1.00 92.44 83 PRO A C 1
ATOM 688 O O . PRO A 1 83 ? -3.859 4.160 -4.282 1.00 92.44 83 PRO A O 1
ATOM 691 N N . VAL A 1 84 ? -4.966 5.237 -5.920 1.00 94.44 84 VAL A N 1
ATOM 692 C CA . VAL A 1 84 ? -4.432 4.450 -7.040 1.00 94.44 84 VAL A CA 1
ATOM 693 C C . VAL A 1 84 ? -2.908 4.558 -7.108 1.00 94.44 84 VAL A C 1
ATOM 695 O O . VAL A 1 84 ? -2.217 3.543 -7.183 1.00 94.44 84 VAL A O 1
ATOM 698 N N . ASP A 1 85 ? -2.356 5.767 -6.990 1.00 93.94 85 ASP A N 1
ATOM 699 C CA . ASP A 1 85 ? -0.906 5.985 -7.014 1.00 93.94 85 ASP A CA 1
ATOM 700 C C . ASP A 1 85 ? -0.210 5.350 -5.812 1.00 93.94 85 ASP A C 1
ATOM 702 O O . ASP A 1 85 ? 0.886 4.794 -5.926 1.00 93.94 85 ASP A O 1
ATOM 706 N N . MET A 1 86 ? -0.830 5.442 -4.639 1.00 94.12 86 MET A N 1
ATOM 707 C CA . MET A 1 86 ? -0.292 4.882 -3.404 1.00 94.12 86 MET A CA 1
ATOM 708 C C . MET A 1 86 ? -0.246 3.351 -3.460 1.00 94.12 86 MET A C 1
ATOM 710 O O . MET A 1 86 ? 0.770 2.743 -3.098 1.00 94.12 86 MET A O 1
ATOM 714 N N . LEU A 1 87 ? -1.309 2.729 -3.974 1.00 94.56 87 LEU A N 1
ATOM 715 C CA . LEU A 1 87 ? -1.374 1.293 -4.233 1.00 94.56 87 LEU A CA 1
ATOM 716 C C . LEU A 1 87 ? -0.367 0.873 -5.310 1.00 94.56 87 LEU A C 1
ATOM 718 O O . LEU A 1 87 ? 0.395 -0.069 -5.092 1.00 94.56 87 LEU A O 1
ATOM 722 N N . ALA A 1 88 ? -0.273 1.606 -6.421 1.00 94.50 88 ALA A N 1
ATOM 723 C CA . ALA A 1 88 ? 0.658 1.295 -7.502 1.00 94.50 88 ALA A CA 1
ATOM 724 C C . ALA A 1 88 ? 2.119 1.338 -7.033 1.00 94.50 88 ALA A C 1
ATOM 726 O O . ALA A 1 88 ? 2.884 0.391 -7.247 1.00 94.50 88 ALA A O 1
ATOM 727 N N . LYS A 1 89 ? 2.495 2.384 -6.284 1.00 93.12 89 LYS A N 1
ATOM 728 C CA . LYS A 1 89 ? 3.816 2.492 -5.644 1.00 93.12 89 LYS A CA 1
ATOM 729 C C . LYS A 1 89 ? 4.081 1.325 -4.699 1.00 93.12 89 LYS A C 1
ATOM 731 O O . LYS A 1 89 ? 5.206 0.821 -4.644 1.00 93.12 89 LYS A O 1
ATOM 736 N N . ARG A 1 90 ? 3.059 0.870 -3.965 1.00 94.25 90 ARG A N 1
ATOM 737 C CA . ARG A 1 90 ? 3.185 -0.280 -3.068 1.00 94.25 90 ARG A CA 1
ATOM 738 C C . ARG A 1 90 ? 3.443 -1.574 -3.833 1.00 94.25 90 ARG A C 1
ATOM 7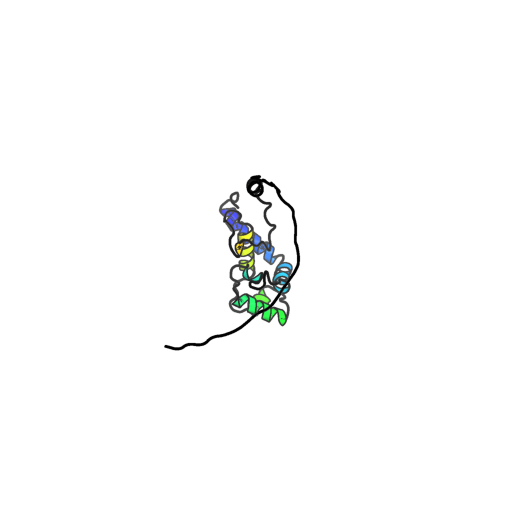40 O O . ARG A 1 90 ? 4.386 -2.282 -3.492 1.00 94.25 90 ARG A O 1
ATOM 747 N N . VAL A 1 91 ? 2.652 -1.867 -4.862 1.00 93.62 91 VAL A N 1
ATOM 748 C CA . VAL A 1 91 ? 2.822 -3.061 -5.706 1.00 93.62 91 VAL A CA 1
ATOM 749 C C . VAL A 1 91 ? 4.203 -3.056 -6.358 1.00 93.62 91 VAL A C 1
ATOM 751 O O . VAL A 1 91 ? 4.920 -4.052 -6.280 1.00 93.62 91 VAL A O 1
ATOM 754 N N . ARG A 1 92 ? 4.635 -1.917 -6.914 1.00 91.44 92 ARG A N 1
ATOM 755 C CA . ARG A 1 92 ? 5.975 -1.753 -7.496 1.00 91.44 92 ARG A CA 1
ATOM 756 C C . ARG A 1 92 ? 7.081 -2.080 -6.489 1.00 91.44 92 ARG A C 1
ATOM 758 O O . ARG A 1 92 ? 8.007 -2.820 -6.816 1.00 91.44 92 ARG A O 1
ATOM 765 N N . LEU A 1 93 ? 6.971 -1.577 -5.260 1.00 90.62 93 LEU A N 1
ATOM 766 C CA . LEU A 1 93 ? 7.915 -1.865 -4.176 1.00 90.62 93 LEU A CA 1
ATOM 767 C C . LEU A 1 93 ? 7.905 -3.348 -3.773 1.00 90.62 93 LEU A C 1
ATOM 769 O O . LEU A 1 93 ? 8.940 -3.916 -3.419 1.00 90.62 93 LEU A O 1
ATOM 773 N N . GLU A 1 94 ? 6.747 -4.003 -3.832 1.00 90.50 94 GLU A N 1
ATOM 774 C CA . GLU A 1 94 ? 6.640 -5.440 -3.585 1.00 90.50 94 GLU A CA 1
ATOM 775 C C . GLU A 1 94 ? 7.243 -6.280 -4.720 1.00 90.50 94 GLU A C 1
ATOM 777 O O . GLU A 1 94 ? 7.877 -7.298 -4.443 1.00 90.50 94 GLU A O 1
ATOM 782 N N . LEU A 1 95 ? 7.126 -5.851 -5.974 1.00 89.12 95 LEU A N 1
ATOM 783 C CA . LEU A 1 95 ? 7.728 -6.533 -7.123 1.00 89.12 95 LEU A CA 1
ATOM 784 C C . LEU A 1 95 ? 9.240 -6.316 -7.231 1.00 89.12 95 LEU A C 1
ATOM 786 O O . LEU A 1 95 ? 9.938 -7.150 -7.814 1.00 89.12 95 LEU A O 1
ATOM 790 N N . ASP A 1 96 ? 9.763 -5.223 -6.678 1.00 86.56 96 ASP A N 1
ATOM 791 C CA . ASP A 1 96 ? 11.195 -4.967 -6.696 1.00 86.56 96 ASP A CA 1
ATOM 792 C C . ASP A 1 96 ? 11.949 -5.975 -5.814 1.00 86.56 96 ASP A C 1
ATOM 794 O O . ASP A 1 96 ? 11.804 -6.032 -4.590 1.00 86.56 96 ASP A O 1
ATOM 798 N N . THR A 1 97 ? 12.757 -6.808 -6.468 1.00 80.81 97 THR A N 1
ATOM 799 C CA . THR A 1 97 ? 13.601 -7.831 -5.843 1.00 80.81 97 THR A CA 1
ATOM 800 C C . THR A 1 97 ? 15.050 -7.384 -5.670 1.00 80.81 97 THR A C 1
ATOM 802 O O . THR A 1 97 ? 15.830 -8.127 -5.081 1.00 80.81 97 THR A O 1
ATOM 805 N N . THR A 1 98 ? 15.427 -6.219 -6.204 1.00 79.25 98 THR A N 1
ATOM 806 C CA . THR A 1 98 ? 16.822 -5.742 -6.210 1.00 79.25 98 THR A CA 1
ATOM 807 C C . THR A 1 98 ? 17.249 -5.207 -4.853 1.00 79.25 98 THR A C 1
ATOM 809 O O . THR A 1 98 ? 18.384 -5.385 -4.414 1.00 79.25 98 THR A O 1
ATOM 812 N N . THR A 1 99 ? 16.315 -4.575 -4.147 1.00 77.81 99 THR A N 1
ATOM 813 C CA . THR A 1 99 ? 16.577 -3.938 -2.865 1.00 77.81 99 THR A CA 1
ATOM 814 C C . THR A 1 99 ? 16.360 -4.912 -1.707 1.00 77.81 99 THR A C 1
ATOM 816 O O . THR A 1 99 ? 15.383 -5.663 -1.640 1.00 77.81 99 THR A O 1
ATOM 819 N N . VAL A 1 100 ? 17.281 -4.904 -0.735 1.00 79.12 100 VAL A N 1
ATOM 820 C CA . VAL A 1 100 ? 17.114 -5.690 0.495 1.00 79.12 100 VAL A CA 1
ATOM 821 C C . VAL A 1 100 ? 15.976 -5.082 1.310 1.00 79.12 100 VAL A C 1
ATOM 823 O O . VAL A 1 100 ? 16.127 -4.042 1.952 1.00 79.12 100 VAL A O 1
ATOM 826 N N . LYS A 1 101 ? 14.831 -5.762 1.320 1.00 81.38 101 LYS A N 1
ATOM 827 C CA . LYS A 1 101 ? 13.636 -5.317 2.039 1.00 81.38 101 LYS A CA 1
ATOM 828 C C . LYS A 1 101 ? 13.856 -5.357 3.553 1.00 81.38 101 LYS A C 1
ATOM 830 O O . LYS A 1 101 ? 14.135 -6.407 4.132 1.00 81.38 101 LYS A O 1
ATOM 835 N N . ARG A 1 102 ? 13.706 -4.205 4.213 1.00 79.81 102 ARG A N 1
ATOM 836 C CA . ARG A 1 102 ? 13.823 -4.036 5.674 1.00 79.81 102 ARG A CA 1
ATOM 837 C C . ARG A 1 102 ? 12.599 -3.313 6.238 1.00 79.81 102 ARG A C 1
ATOM 839 O O . ARG A 1 102 ? 11.881 -2.625 5.517 1.00 79.81 102 ARG A O 1
ATOM 846 N N . GLY A 1 103 ? 12.354 -3.476 7.539 1.00 85.38 103 GLY A N 1
ATOM 847 C CA . GLY A 1 103 ? 11.271 -2.781 8.242 1.00 85.38 103 GLY A CA 1
ATOM 848 C C . GLY A 1 103 ? 9.886 -3.102 7.673 1.00 85.38 103 GLY A C 1
ATOM 849 O O . GLY A 1 103 ? 9.507 -4.271 7.600 1.00 85.38 103 GLY A O 1
ATOM 850 N N . LYS A 1 104 ? 9.146 -2.062 7.270 1.00 81.81 104 LYS A N 1
ATOM 851 C CA . LYS A 1 104 ? 7.803 -2.159 6.668 1.00 81.81 104 LYS A CA 1
ATOM 852 C C . LYS A 1 104 ? 7.818 -2.852 5.300 1.00 81.81 104 LYS A C 1
ATOM 854 O O . LYS A 1 104 ? 6.883 -3.563 4.946 1.00 81.81 104 LYS A O 1
ATOM 859 N N . ASN A 1 105 ? 8.915 -2.737 4.560 1.00 84.50 105 ASN A N 1
ATOM 860 C CA . ASN A 1 105 ? 8.992 -3.216 3.179 1.00 84.50 105 ASN A CA 1
ATOM 861 C C . ASN A 1 105 ? 9.140 -4.738 3.072 1.00 84.50 105 ASN A C 1
ATOM 863 O O . ASN A 1 105 ? 9.058 -5.277 1.980 1.00 84.50 105 ASN A O 1
ATOM 867 N N . LYS A 1 106 ? 9.357 -5.452 4.186 1.00 85.12 106 LYS A N 1
ATOM 868 C CA . LYS A 1 106 ? 9.506 -6.919 4.186 1.00 85.12 106 LYS A CA 1
ATOM 869 C C . LYS A 1 106 ? 8.191 -7.674 3.967 1.00 85.12 106 LYS A C 1
ATOM 871 O O . LYS A 1 106 ? 8.224 -8.859 3.649 1.00 85.12 106 LYS A O 1
ATOM 876 N N . TYR A 1 107 ? 7.066 -7.025 4.251 1.00 87.81 107 TYR A N 1
ATOM 877 C CA . TYR A 1 107 ? 5.748 -7.632 4.126 1.00 87.81 107 TYR A CA 1
ATOM 878 C C . TYR A 1 107 ? 5.281 -7.545 2.678 1.00 87.81 107 TYR A C 1
ATOM 880 O O . TYR A 1 107 ? 5.610 -6.582 1.990 1.00 87.81 107 TYR A O 1
ATOM 888 N N . TYR A 1 108 ? 4.521 -8.547 2.254 1.00 88.38 108 TYR A N 1
ATOM 889 C CA . TYR A 1 108 ? 3.875 -8.622 0.949 1.00 88.38 108 TYR A CA 1
ATOM 890 C C . TYR A 1 108 ? 2.368 -8.640 1.186 1.00 88.38 108 TYR A C 1
ATOM 892 O O . TYR A 1 108 ? 1.917 -9.278 2.142 1.00 88.38 108 TYR A O 1
ATOM 900 N N . MET A 1 109 ? 1.619 -7.901 0.377 1.00 86.44 109 MET A N 1
ATOM 901 C CA . MET A 1 109 ? 0.177 -7.708 0.550 1.00 86.44 109 MET A CA 1
ATOM 902 C C . MET A 1 109 ? -0.575 -7.974 -0.745 1.00 86.44 109 MET A C 1
ATOM 904 O O . MET A 1 109 ? -1.633 -8.592 -0.712 1.00 86.44 109 MET A O 1
ATOM 908 N N . PHE A 1 110 ? -0.014 -7.521 -1.864 1.00 90.06 110 PHE A N 1
ATOM 909 C CA . PHE A 1 110 ? -0.636 -7.610 -3.179 1.00 90.06 110 PHE A CA 1
ATOM 910 C C . PHE A 1 110 ? 0.039 -8.655 -4.058 1.00 90.06 110 PHE A C 1
ATOM 912 O O . PHE A 1 110 ? -0.596 -9.216 -4.944 1.00 90.06 110 PHE A O 1
ATOM 919 N N . THR A 1 111 ? 1.321 -8.937 -3.820 1.00 90.00 111 THR A N 1
ATOM 920 C CA . THR A 1 111 ? 2.077 -9.892 -4.631 1.00 90.00 111 THR A CA 1
ATOM 921 C C . THR A 1 111 ? 2.485 -11.122 -3.834 1.00 90.00 111 THR A C 1
ATOM 923 O O . THR A 1 111 ? 2.579 -11.116 -2.604 1.00 90.00 111 THR A O 1
ATOM 926 N N . GLN A 1 112 ? 2.719 -12.222 -4.545 1.00 83.00 112 GLN A N 1
ATOM 927 C CA . GLN A 1 112 ? 3.184 -13.453 -3.924 1.00 83.00 112 GLN A CA 1
ATOM 928 C C . GLN A 1 112 ? 4.619 -13.286 -3.414 1.00 83.00 112 GLN A C 1
ATOM 930 O O . GLN A 1 112 ? 5.473 -12.701 -4.082 1.00 83.00 112 GLN A O 1
ATOM 935 N N . VAL A 1 113 ? 4.902 -13.844 -2.232 1.00 79.50 113 VAL A N 1
ATOM 936 C CA . VAL A 1 113 ? 6.263 -13.864 -1.687 1.00 79.50 113 VAL A CA 1
ATOM 937 C C . VAL A 1 113 ? 7.149 -14.641 -2.666 1.00 79.50 113 VAL A C 1
ATOM 939 O O . VAL A 1 113 ? 6.877 -15.821 -2.904 1.00 79.50 113 VAL A O 1
ATOM 942 N N . PRO A 1 114 ? 8.213 -14.033 -3.222 1.00 70.94 114 PRO A N 1
ATOM 943 C CA . PRO A 1 114 ? 9.067 -14.723 -4.172 1.00 70.94 114 PRO A CA 1
ATOM 944 C C . PRO A 1 114 ? 9.660 -15.959 -3.497 1.00 70.94 114 PRO A C 1
ATOM 946 O O . PRO A 1 114 ? 10.218 -15.878 -2.395 1.00 70.94 114 PRO A O 1
ATOM 949 N N . SER A 1 115 ? 9.519 -17.112 -4.156 1.00 65.88 115 SER A N 1
ATOM 950 C CA . SER A 1 115 ? 10.141 -18.358 -3.713 1.00 65.88 115 SER A CA 1
ATOM 951 C C . SER A 1 115 ? 11.619 -18.082 -3.457 1.00 65.88 115 SER A C 1
ATOM 953 O O . SER A 1 115 ? 12.314 -17.548 -4.325 1.00 65.88 115 SER A O 1
ATOM 955 N N . ARG A 1 116 ? 12.079 -18.347 -2.225 1.00 60.19 116 ARG A N 1
ATOM 956 C CA . ARG A 1 116 ? 13.452 -18.044 -1.797 1.00 60.19 116 ARG A CA 1
ATOM 957 C C . ARG A 1 116 ? 14.417 -18.514 -2.875 1.00 60.19 116 ARG A C 1
ATOM 959 O O . ARG A 1 116 ? 14.366 -19.682 -3.259 1.00 60.19 116 ARG A O 1
ATOM 966 N N . HIS A 1 117 ? 15.319 -17.633 -3.301 1.00 53.88 117 HIS A N 1
ATOM 967 C CA . HIS A 1 117 ? 16.346 -18.016 -4.257 1.00 53.88 117 HIS A CA 1
ATOM 968 C C . HIS A 1 117 ? 17.067 -19.280 -3.733 1.00 53.88 117 HIS A C 1
ATOM 970 O O . HIS A 1 117 ? 17.467 -19.290 -2.558 1.00 53.88 117 HIS A O 1
ATOM 976 N N . PRO A 1 118 ? 17.190 -20.361 -4.531 1.00 50.22 118 PRO A N 1
ATOM 977 C CA . PRO A 1 118 ? 17.659 -21.670 -4.063 1.00 50.22 118 PRO A CA 1
ATOM 978 C C . PRO A 1 118 ? 18.983 -21.622 -3.285 1.00 50.22 118 PRO A C 1
ATOM 980 O O . PRO A 1 118 ? 19.195 -22.416 -2.365 1.00 50.22 118 PRO A O 1
ATOM 983 N N . SER A 1 119 ? 19.844 -20.645 -3.585 1.00 54.09 119 SER A N 1
ATOM 984 C CA . SER A 1 119 ? 21.142 -20.435 -2.932 1.00 54.09 119 SER A CA 1
ATOM 985 C C . SER A 1 119 ? 21.056 -20.092 -1.435 1.00 54.09 119 SER A C 1
ATOM 987 O O . SER A 1 119 ? 21.958 -20.440 -0.675 1.00 54.09 119 SER A O 1
ATOM 989 N N . ASN A 1 120 ? 19.953 -19.499 -0.959 1.00 52.91 120 ASN A N 1
ATOM 990 C CA . ASN A 1 120 ? 19.758 -19.163 0.460 1.00 52.91 120 ASN A CA 1
ATOM 991 C C . ASN A 1 120 ? 19.134 -20.301 1.290 1.00 52.91 120 ASN A C 1
ATOM 993 O O . ASN A 1 120 ? 18.909 -20.152 2.494 1.00 52.91 120 ASN A O 1
ATOM 997 N N . ARG A 1 121 ? 18.874 -21.466 0.681 1.00 54.16 121 ARG A N 1
ATOM 998 C CA . ARG A 1 121 ? 18.232 -22.616 1.341 1.00 54.16 121 ARG A CA 1
ATOM 999 C C . ARG A 1 121 ? 19.166 -23.371 2.307 1.00 54.16 121 ARG A C 1
ATOM 1001 O O . ARG A 1 121 ? 18.671 -24.059 3.195 1.00 54.16 121 ARG A O 1
ATOM 1008 N N . LYS A 1 122 ? 20.498 -23.226 2.196 1.00 47.28 122 LYS A N 1
ATOM 1009 C CA . LYS A 1 122 ? 21.488 -24.086 2.892 1.00 47.28 122 LYS A CA 1
ATOM 1010 C C . LYS A 1 122 ? 22.212 -23.509 4.126 1.00 47.28 122 LYS A C 1
ATOM 1012 O O . LYS A 1 122 ? 23.045 -24.206 4.692 1.00 47.28 122 LYS A O 1
ATOM 1017 N N . LYS A 1 123 ? 21.919 -22.297 4.619 1.00 51.66 123 LYS A N 1
ATOM 1018 C CA . LYS A 1 123 ? 22.710 -21.691 5.727 1.00 51.66 123 LYS A CA 1
ATOM 1019 C C . LYS A 1 123 ? 22.212 -21.931 7.164 1.00 51.66 123 LYS A C 1
ATOM 1021 O O . LYS A 1 123 ? 22.813 -21.393 8.089 1.00 51.66 123 LYS A O 1
ATOM 1026 N N . LYS A 1 124 ? 21.158 -22.730 7.398 1.00 46.38 124 LYS A N 1
ATOM 1027 C CA . LYS A 1 124 ? 20.559 -22.875 8.750 1.00 46.38 124 LYS A CA 1
ATOM 1028 C C . LYS A 1 124 ? 20.769 -24.213 9.483 1.00 46.38 124 LYS A C 1
ATOM 1030 O O . LYS A 1 124 ? 20.260 -24.344 10.587 1.00 46.38 124 LYS A O 1
ATOM 1035 N N . TYR A 1 125 ? 21.560 -25.157 8.956 1.00 48.53 125 TYR A N 1
ATOM 1036 C CA . TYR A 1 125 ? 21.741 -26.488 9.577 1.00 48.53 125 TYR A CA 1
ATOM 1037 C C . TYR A 1 125 ? 23.203 -26.948 9.744 1.00 48.53 125 TYR A C 1
ATOM 1039 O O . TYR A 1 125 ? 23.499 -28.126 9.573 1.00 48.53 125 TYR A O 1
ATOM 1047 N N . SER A 1 126 ? 24.136 -26.055 10.099 1.00 50.25 126 SER A N 1
ATOM 1048 C CA . SER A 1 126 ? 25.520 -26.465 10.429 1.00 50.25 126 SER A CA 1
ATOM 1049 C C . SER A 1 126 ? 26.114 -25.873 11.715 1.00 50.25 126 SER A C 1
ATOM 1051 O O . SER A 1 126 ? 27.253 -26.182 12.048 1.00 50.25 126 SER A O 1
ATOM 1053 N N . LYS A 1 127 ? 25.361 -25.096 12.506 1.00 51.03 127 LYS A N 1
ATOM 1054 C CA . LYS A 1 127 ? 25.795 -24.669 13.851 1.00 51.03 127 LYS A CA 1
ATOM 1055 C C . LYS A 1 127 ? 25.031 -25.445 14.919 1.00 51.03 127 LYS A C 1
ATOM 1057 O O . LYS A 1 127 ? 24.000 -24.986 15.393 1.00 51.03 127 LYS A O 1
ATOM 1062 N N . GLY A 1 128 ? 25.512 -26.639 15.265 1.00 49.78 128 GLY A N 1
ATOM 1063 C CA . GLY A 1 128 ? 24.940 -27.389 16.389 1.00 49.78 128 GLY A CA 1
ATOM 1064 C C . GLY A 1 128 ? 25.228 -28.886 16.434 1.00 49.78 128 GLY A C 1
ATOM 1065 O O . GLY A 1 128 ? 24.331 -29.645 16.779 1.00 49.78 128 GLY A O 1
ATOM 1066 N N . ARG A 1 129 ? 26.438 -29.342 16.079 1.00 47.91 129 ARG A N 1
ATOM 1067 C CA . ARG A 1 129 ? 26.903 -30.709 16.392 1.00 47.91 129 ARG A CA 1
ATOM 1068 C C . ARG A 1 129 ? 28.400 -30.723 16.719 1.00 47.91 129 ARG A C 1
ATOM 1070 O O . ARG A 1 129 ? 29.192 -31.311 15.999 1.00 47.91 129 ARG A O 1
ATOM 1077 N N . GLY A 1 130 ? 28.771 -30.081 17.823 1.00 42.25 130 GLY A N 1
ATOM 1078 C CA . GLY A 1 130 ? 30.006 -30.378 18.552 1.00 42.25 130 GLY A CA 1
ATOM 1079 C C . GLY A 1 130 ? 29.646 -31.199 19.787 1.00 42.25 130 GLY A C 1
ATOM 1080 O O . GLY A 1 130 ? 29.115 -30.663 20.753 1.00 42.25 130 GLY A O 1
ATOM 1081 N N . ARG A 1 131 ? 29.829 -32.518 19.705 1.00 45.66 131 ARG A N 1
ATOM 1082 C CA . ARG A 1 131 ? 29.615 -33.481 20.793 1.00 45.66 131 ARG A CA 1
ATOM 1083 C C . ARG A 1 131 ? 30.729 -33.341 21.835 1.00 45.66 131 ARG A C 1
ATOM 1085 O O . ARG A 1 131 ? 31.892 -33.296 21.465 1.00 45.66 131 ARG A O 1
ATOM 1092 N N . GLY A 1 132 ? 30.366 -33.395 23.114 1.00 37.41 132 GLY A N 1
ATOM 1093 C CA . GLY A 1 132 ? 31.298 -33.522 24.236 1.00 37.41 132 GLY A CA 1
ATOM 1094 C C . GLY A 1 132 ? 30.580 -34.019 25.488 1.00 37.41 132 GLY A C 1
ATOM 1095 O O . GLY A 1 132 ? 30.422 -33.284 26.452 1.00 37.41 132 GLY A O 1
ATOM 1096 N N . ARG A 1 133 ? 30.071 -35.258 25.443 1.00 44.62 133 ARG A N 1
ATOM 1097 C CA . ARG A 1 133 ? 29.630 -35.999 26.634 1.00 44.62 133 ARG A CA 1
ATOM 1098 C C . ARG A 1 133 ? 30.876 -36.415 27.415 1.00 44.62 133 ARG A C 1
ATOM 1100 O O . ARG A 1 133 ? 31.720 -37.073 26.825 1.00 44.62 133 ARG A O 1
ATOM 1107 N N . ASN A 1 134 ? 30.923 -36.167 28.720 1.00 41.50 134 ASN A N 1
ATOM 1108 C CA . ASN A 1 134 ? 31.602 -37.074 29.643 1.00 41.50 134 ASN A CA 1
ATOM 1109 C C . ASN A 1 134 ? 30.798 -37.183 30.938 1.00 41.50 134 ASN A C 1
ATOM 1111 O O . ASN A 1 134 ? 30.635 -36.229 31.688 1.00 41.50 134 ASN A O 1
ATOM 1115 N N . ASN A 1 135 ? 30.265 -38.384 31.138 1.00 49.81 135 ASN A N 1
ATOM 1116 C CA . ASN A 1 135 ? 29.494 -38.819 32.287 1.00 49.81 135 ASN A CA 1
ATOM 1117 C C . ASN A 1 135 ? 30.399 -39.786 33.065 1.00 49.81 135 ASN A C 1
ATOM 1119 O O . ASN A 1 135 ? 30.751 -40.837 32.528 1.00 49.81 135 ASN A O 1
ATOM 1123 N N . ARG A 1 136 ? 30.798 -39.458 34.299 1.00 41.16 136 ARG A N 1
ATOM 1124 C CA . ARG A 1 136 ? 31.365 -40.436 35.245 1.00 41.16 136 ARG A CA 1
ATOM 1125 C C . ARG A 1 136 ? 30.775 -40.220 36.631 1.00 41.16 136 ARG A C 1
ATOM 1127 O O . ARG A 1 136 ? 31.247 -39.435 37.438 1.00 41.16 136 ARG A O 1
ATOM 1134 N N . ASN A 1 137 ? 29.721 -40.986 36.851 1.00 45.56 137 ASN A N 1
ATOM 1135 C CA . ASN A 1 137 ? 29.158 -41.366 38.130 1.00 45.56 137 ASN A CA 1
ATOM 1136 C C . ASN A 1 137 ? 30.214 -42.105 38.985 1.00 45.56 137 ASN A C 1
ATOM 1138 O O . ASN A 1 137 ? 30.770 -43.098 38.515 1.00 45.56 137 ASN A O 1
ATOM 1142 N N . LYS A 1 138 ? 30.451 -41.674 40.231 1.00 44.53 138 LYS A N 1
ATOM 1143 C CA . LYS A 1 138 ? 30.976 -42.513 41.326 1.00 44.53 138 LYS A CA 1
ATOM 1144 C C . LYS A 1 138 ? 30.419 -42.010 42.669 1.00 44.53 138 LYS A C 1
ATOM 1146 O O . LYS A 1 138 ? 30.738 -40.902 43.077 1.00 44.53 138 LYS A O 1
ATOM 1151 N N . GLY A 1 139 ? 29.641 -42.861 43.350 1.00 35.41 139 GLY A N 1
ATOM 1152 C CA . GLY A 1 139 ? 29.464 -42.836 44.813 1.00 35.41 139 GLY A CA 1
ATOM 1153 C C . GLY A 1 139 ? 28.090 -42.437 45.382 1.00 35.41 139 GLY A C 1
ATOM 1154 O O . GLY A 1 139 ? 27.906 -41.317 45.831 1.00 35.41 139 GLY A O 1
ATOM 1155 N N . ARG A 1 140 ? 27.155 -43.397 45.476 1.00 37.03 140 ARG A N 1
ATOM 1156 C CA . ARG A 1 140 ? 26.161 -43.506 46.584 1.00 37.03 140 ARG A CA 1
ATOM 1157 C C . ARG A 1 140 ? 26.935 -43.930 47.858 1.00 37.03 140 ARG A C 1
ATOM 1159 O O . ARG A 1 140 ? 27.896 -44.668 47.679 1.00 37.03 140 ARG A O 1
ATOM 1166 N N . LYS A 1 141 ? 26.647 -43.625 49.137 1.00 42.31 141 LYS A N 1
ATOM 1167 C CA . LYS A 1 141 ? 25.458 -43.422 50.027 1.00 42.31 141 LYS A CA 1
ATOM 1168 C C . LYS A 1 141 ? 26.047 -43.067 51.450 1.00 42.31 141 LYS A C 1
ATOM 1170 O O . LYS A 1 141 ? 27.272 -43.052 51.529 1.00 42.31 141 LYS A O 1
ATOM 1175 N N . PRO A 1 142 ? 25.327 -42.983 52.605 1.00 45.06 142 PRO A N 1
ATOM 1176 C CA . PRO A 1 142 ? 23.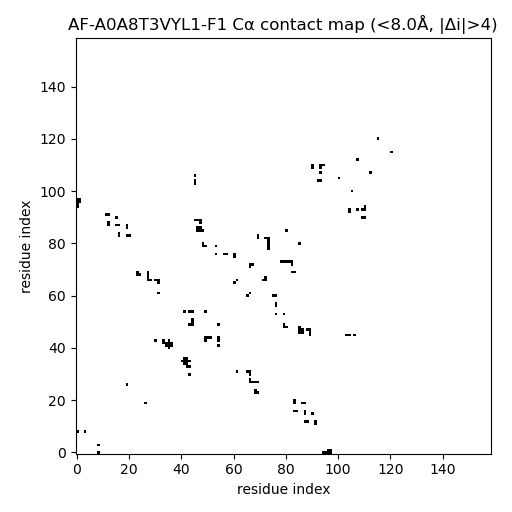905 -42.743 52.911 1.00 45.06 142 PRO A CA 1
ATOM 1177 C C . PRO A 1 142 ? 23.650 -41.689 54.040 1.00 45.06 142 PRO A C 1
ATOM 1179 O O . PRO A 1 142 ? 24.556 -41.221 54.717 1.00 45.06 142 PRO A O 1
ATOM 1182 N N . ASN A 1 143 ? 22.369 -41.373 54.275 1.00 45.31 143 ASN A N 1
ATOM 1183 C CA . ASN A 1 143 ? 21.842 -40.634 55.438 1.00 45.31 143 ASN A CA 1
ATOM 1184 C C . ASN A 1 143 ? 21.962 -41.430 56.754 1.00 45.31 143 ASN A C 1
ATOM 1186 O O . ASN A 1 143 ? 21.667 -42.626 56.749 1.00 45.31 143 ASN A O 1
ATOM 1190 N N . ASN A 1 144 ? 22.208 -40.753 57.887 1.00 44.00 144 ASN A N 1
ATOM 1191 C CA . ASN A 1 144 ? 21.854 -41.273 59.214 1.00 44.00 144 ASN A CA 1
ATOM 1192 C C . ASN A 1 144 ? 21.355 -40.162 60.165 1.00 44.00 144 ASN A C 1
ATOM 1194 O O . ASN A 1 144 ? 21.907 -39.066 60.208 1.00 44.00 144 ASN A O 1
ATOM 1198 N N . ARG A 1 145 ? 20.264 -40.450 60.886 1.00 39.47 145 ARG A N 1
ATOM 1199 C CA . ARG A 1 145 ? 19.522 -39.553 61.793 1.00 39.47 145 ARG A CA 1
ATOM 1200 C C . ARG A 1 145 ? 20.030 -39.672 63.241 1.00 39.47 145 ARG A C 1
ATOM 1202 O O . ARG A 1 145 ? 20.213 -40.785 63.712 1.00 39.47 145 ARG A O 1
ATOM 1209 N N . GLY A 1 146 ? 20.034 -38.549 63.972 1.00 36.12 146 GLY A N 1
ATOM 1210 C CA . GLY A 1 146 ? 19.587 -38.483 65.378 1.00 36.12 146 GLY A CA 1
ATOM 1211 C C . GLY A 1 146 ? 20.638 -38.314 66.491 1.00 36.12 146 GLY A C 1
ATOM 1212 O O . GLY A 1 146 ? 21.420 -39.223 66.732 1.00 36.12 146 GLY A O 1
ATOM 1213 N N . LYS A 1 147 ? 20.551 -37.197 67.243 1.00 41.50 147 LYS A N 1
ATOM 1214 C CA . LYS A 1 147 ? 20.265 -37.089 68.705 1.00 41.50 147 LYS A CA 1
ATOM 1215 C C . LYS A 1 147 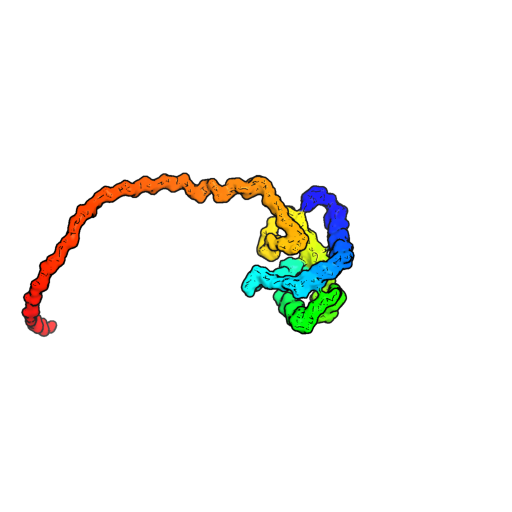? 20.777 -35.749 69.299 1.00 41.50 147 LYS A C 1
ATOM 1217 O O . LYS A 1 147 ? 21.939 -35.403 69.142 1.00 41.50 147 LYS A O 1
ATOM 1222 N N . LYS A 1 148 ? 19.889 -35.013 69.991 1.00 40.78 148 LYS A N 1
ATOM 1223 C CA . LYS A 1 148 ? 20.177 -33.946 70.994 1.00 40.78 148 LYS A CA 1
ATOM 1224 C C . LYS A 1 148 ? 20.714 -34.593 72.296 1.00 40.78 148 LYS A C 1
ATOM 1226 O O . LYS A 1 148 ? 20.387 -35.766 72.495 1.00 40.78 148 LYS A O 1
ATOM 1231 N N . PRO A 1 149 ? 21.490 -33.901 73.168 1.00 44.50 149 PRO A N 1
ATOM 1232 C CA . PRO A 1 149 ? 20.946 -33.033 74.253 1.00 44.50 149 PRO A CA 1
ATOM 1233 C C . PRO A 1 149 ? 21.791 -31.757 74.562 1.00 44.50 149 PRO A C 1
ATOM 1235 O O . PRO A 1 149 ? 22.970 -31.701 74.250 1.00 44.50 149 PRO A O 1
ATOM 1238 N N . GLN A 1 150 ? 21.163 -30.611 74.881 1.00 40.66 150 GLN A N 1
ATOM 1239 C CA . GLN A 1 150 ? 21.106 -29.908 76.195 1.00 40.66 150 GLN A CA 1
ATOM 1240 C C . GLN A 1 150 ? 22.442 -29.653 76.939 1.00 40.66 150 GLN A C 1
ATOM 1242 O O . GLN A 1 150 ? 23.020 -30.591 77.471 1.00 40.66 150 GLN A O 1
ATOM 1247 N N . ASN A 1 151 ? 22.861 -28.376 77.069 1.00 38.03 151 ASN A N 1
ATOM 1248 C CA . ASN A 1 151 ? 22.908 -27.619 78.345 1.00 38.03 151 ASN A CA 1
ATOM 1249 C C . ASN A 1 151 ? 23.504 -26.189 78.196 1.00 38.03 151 ASN A C 1
ATOM 1251 O O . ASN A 1 151 ? 24.563 -26.000 77.609 1.00 38.03 151 ASN A O 1
ATOM 1255 N N . LYS A 1 152 ? 22.790 -25.194 78.752 1.00 41.88 152 LYS A N 1
ATOM 1256 C CA . LYS A 1 152 ? 23.289 -23.907 79.318 1.00 41.88 152 LYS A CA 1
ATOM 1257 C C . LYS A 1 152 ? 23.926 -24.220 80.703 1.00 41.88 152 LYS A C 1
ATOM 1259 O O . LYS A 1 152 ? 23.560 -25.284 81.207 1.00 41.88 152 LYS A O 1
ATOM 1264 N N . PRO A 1 153 ? 24.768 -23.384 81.372 1.00 45.22 153 PRO A N 1
ATOM 1265 C CA . PRO A 1 153 ? 24.538 -21.942 81.630 1.00 45.22 153 PRO A CA 1
ATOM 1266 C C . PRO A 1 153 ? 25.792 -21.027 81.776 1.00 45.22 153 PRO A C 1
ATOM 1268 O O . PRO A 1 153 ? 26.911 -21.509 81.677 1.00 45.22 153 PRO A O 1
ATOM 1271 N N . SER A 1 154 ? 25.522 -19.724 82.040 1.00 36.78 154 SER A N 1
ATOM 1272 C CA . SER A 1 154 ? 26.262 -18.713 82.867 1.00 36.78 154 SER A CA 1
ATOM 1273 C C . SER A 1 154 ? 27.754 -18.448 82.580 1.00 36.78 154 SER A C 1
ATOM 1275 O O . SER A 1 154 ? 28.505 -19.386 82.395 1.00 36.78 154 SER A O 1
ATOM 1277 N N . SER A 1 155 ? 28.314 -17.235 82.549 1.00 46.47 155 SER A N 1
ATOM 1278 C CA . SER A 1 155 ? 28.146 -15.967 83.299 1.00 46.47 155 SER A CA 1
ATOM 1279 C C . SER A 1 155 ? 28.807 -14.842 82.460 1.00 46.47 155 SER A C 1
ATOM 1281 O O . SER A 1 155 ? 29.735 -15.118 81.709 1.00 46.47 155 SER A O 1
ATOM 1283 N N . GLU A 1 156 ? 28.286 -13.622 82.331 1.00 39.97 156 GLU A N 1
ATOM 1284 C CA . GLU A 1 156 ? 28.403 -12.474 83.255 1.00 39.97 156 GLU A CA 1
ATOM 1285 C C . GLU A 1 156 ? 29.837 -12.153 83.737 1.00 39.97 156 GLU A C 1
ATOM 1287 O O . GLU A 1 156 ? 30.432 -12.957 84.450 1.00 39.97 156 GLU A O 1
ATOM 1292 N N . ASN A 1 157 ? 30.358 -10.999 83.281 1.00 42.66 157 ASN A N 1
ATOM 1293 C CA . ASN A 1 157 ? 31.297 -10.025 83.893 1.00 42.66 157 ASN A CA 1
ATOM 1294 C C . ASN A 1 157 ? 31.873 -9.175 82.734 1.00 42.66 157 ASN A C 1
ATOM 1296 O O . ASN A 1 157 ? 32.518 -9.719 81.846 1.00 42.66 157 ASN A O 1
ATOM 1300 N N . LYS A 1 158 ? 31.432 -7.930 82.495 1.00 42.59 158 LYS A N 1
ATOM 1301 C CA . LYS A 1 158 ? 31.826 -6.679 83.178 1.00 42.59 158 LYS A CA 1
ATOM 1302 C C . LYS A 1 158 ? 33.333 -6.575 83.415 1.00 42.59 158 LYS A C 1
ATOM 1304 O O . LYS A 1 158 ? 33.818 -7.120 84.397 1.00 42.59 158 LYS A O 1
ATOM 1309 N N . GLU A 1 159 ? 33.995 -5.820 82.545 1.00 43.69 159 GLU A N 1
ATOM 1310 C CA . GLU A 1 159 ? 34.750 -4.602 82.882 1.00 43.69 159 GLU A CA 1
ATOM 1311 C C . GLU A 1 159 ? 34.772 -3.673 81.663 1.00 43.69 159 GLU A C 1
ATOM 1313 O O . GLU A 1 159 ? 34.851 -4.201 80.528 1.00 43.69 159 GLU A O 1
#

Nearest PDB structures (foldseek):
  2i5h-assembly1_A  TM=9.181E-01  e=3.928E-07  Archaeoglobus fulgidus

pLDDT: mean 77.91, std 21.07, range [35.41, 96.38]